Protein AF-A0A6G2DG16-F1 (afdb_monomer_lite)

pLDDT: mean 89.93, std 12.89, range [45.31, 97.69]

Organism: Streptococcus pneumoniae (NCBI:txid1313)

Structure (mmCIF, N/CA/C/O backbone):
data_AF-A0A6G2DG16-F1
#
_entry.id   AF-A0A6G2DG16-F1
#
loop_
_atom_site.group_PDB
_atom_site.id
_atom_site.type_symbol
_atom_site.label_atom_id
_atom_site.label_alt_id
_atom_site.label_comp_id
_atom_site.label_asym_id
_atom_site.label_entity_id
_atom_site.label_seq_id
_atom_site.pdbx_PDB_ins_code
_atom_site.Cartn_x
_atom_site.Cartn_y
_atom_site.Cartn_z
_atom_site.occupancy
_atom_site.B_iso_or_equiv
_atom_site.auth_seq_id
_atom_s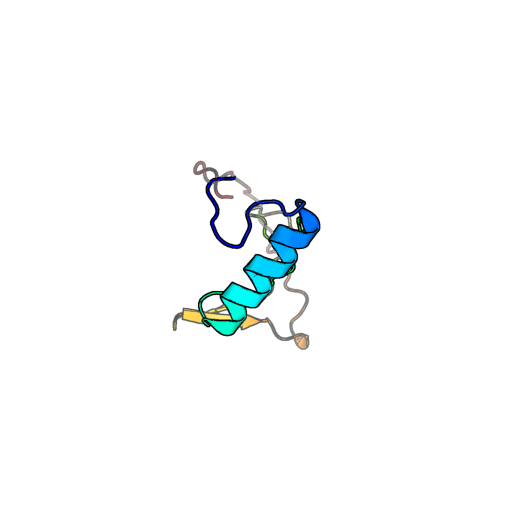ite.auth_comp_id
_atom_site.auth_asym_id
_atom_site.auth_atom_id
_atom_site.pdbx_PDB_model_num
ATOM 1 N N . VAL A 1 1 ? -12.567 7.064 31.981 1.00 84.31 1 VAL A N 1
ATOM 2 C CA . VAL A 1 1 ? -13.262 8.191 32.639 1.00 84.31 1 VAL A CA 1
ATOM 3 C C . VAL A 1 1 ? -13.649 9.171 31.556 1.00 84.31 1 VAL A C 1
ATOM 5 O O . VAL A 1 1 ? -12.835 9.385 30.660 1.00 84.31 1 VAL A O 1
ATOM 8 N N . ASN A 1 2 ? -14.853 9.742 31.638 1.00 92.69 2 ASN A N 1
ATOM 9 C CA . ASN A 1 2 ? -15.448 10.599 30.604 1.00 92.69 2 ASN A CA 1
ATOM 10 C C . ASN A 1 2 ? -15.651 9.863 29.267 1.00 92.69 2 ASN A C 1
ATOM 12 O O . ASN A 1 2 ? -15.394 10.415 28.198 1.00 92.69 2 ASN A O 1
ATOM 16 N N . SER A 1 3 ? -16.032 8.586 29.315 1.00 92.44 3 SER A N 1
ATOM 17 C CA . SER A 1 3 ? -16.258 7.755 28.122 1.00 92.44 3 SER A CA 1
ATOM 18 C C . SER A 1 3 ? -17.491 6.849 28.257 1.00 92.44 3 SER A C 1
ATOM 20 O O . SER A 1 3 ? -17.557 5.790 27.633 1.00 92.44 3 SER A O 1
ATOM 22 N N . ASP A 1 4 ? -18.466 7.259 29.075 1.00 94.56 4 ASP A N 1
ATOM 23 C CA . ASP A 1 4 ? -19.756 6.593 29.292 1.00 94.56 4 ASP A CA 1
ATOM 24 C C . ASP A 1 4 ? -19.622 5.083 29.560 1.00 94.56 4 ASP A C 1
ATOM 26 O O . ASP A 1 4 ? -19.065 4.660 30.571 1.00 94.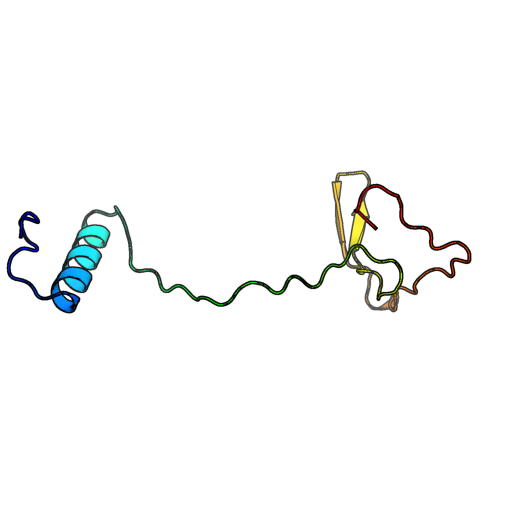56 4 ASP A O 1
ATOM 30 N N . PHE A 1 5 ? -20.108 4.242 28.643 1.00 94.75 5 PHE A N 1
ATOM 31 C CA . PHE A 1 5 ? -20.129 2.783 28.770 1.00 94.75 5 PHE A CA 1
ATOM 32 C C . PHE A 1 5 ? -18.737 2.127 28.740 1.00 94.75 5 PHE A C 1
ATOM 34 O O . PHE A 1 5 ? -18.640 0.910 28.942 1.00 94.75 5 PHE A O 1
ATOM 41 N N . LEU A 1 6 ? -17.680 2.898 28.469 1.00 96.12 6 LEU A N 1
ATOM 42 C CA . LEU A 1 6 ? -16.284 2.466 28.547 1.00 96.12 6 LEU A CA 1
ATOM 43 C C . LEU A 1 6 ? -15.624 2.818 29.891 1.00 96.12 6 LEU A C 1
ATOM 45 O O . LEU A 1 6 ? -14.489 2.409 30.137 1.00 96.12 6 LEU A O 1
ATOM 49 N N . ASP A 1 7 ? -16.296 3.573 30.765 1.00 95.69 7 ASP A N 1
ATOM 50 C CA . ASP A 1 7 ? -15.721 3.965 32.049 1.00 95.69 7 ASP A CA 1
ATOM 51 C C . ASP A 1 7 ? -15.519 2.767 32.989 1.00 95.69 7 ASP A C 1
ATOM 53 O O . ASP A 1 7 ? -16.330 1.847 33.056 1.00 95.69 7 ASP A O 1
ATOM 57 N N . GLY A 1 8 ? -14.395 2.778 33.715 1.00 95.31 8 GLY A N 1
ATOM 58 C CA . GLY A 1 8 ? -14.001 1.710 34.642 1.00 95.31 8 GLY A CA 1
ATOM 59 C C . GLY A 1 8 ? -13.306 0.505 33.997 1.00 95.31 8 GLY A C 1
ATOM 60 O O . GLY A 1 8 ? -12.763 -0.317 34.728 1.00 95.31 8 GLY A O 1
ATOM 61 N N . LEU A 1 9 ? -13.271 0.415 32.664 1.00 95.94 9 LEU A N 1
ATOM 62 C CA . LEU A 1 9 ? -12.576 -0.659 31.950 1.00 95.94 9 LEU A CA 1
ATOM 63 C C . LEU A 1 9 ? -11.071 -0.407 31.859 1.00 95.94 9 LEU A C 1
ATOM 65 O O . LEU A 1 9 ? -10.611 0.739 31.781 1.00 95.94 9 LEU A O 1
ATOM 69 N N . ASN A 1 10 ? -10.300 -1.494 31.808 1.00 96.62 10 ASN A N 1
ATOM 70 C CA . ASN A 1 10 ? -8.898 -1.404 31.419 1.00 96.62 10 ASN A CA 1
ATOM 71 C C . ASN A 1 10 ? -8.769 -1.177 29.898 1.00 96.62 10 ASN A C 1
ATOM 73 O O . ASN A 1 10 ? -9.741 -1.227 29.145 1.00 96.62 10 ASN A O 1
ATOM 77 N N . LYS A 1 11 ? -7.547 -0.907 29.430 1.00 95.81 11 LYS A N 1
ATOM 78 C CA . LYS A 1 11 ? -7.294 -0.569 28.023 1.00 95.81 11 LYS A CA 1
ATOM 79 C C . LYS A 1 11 ? -7.728 -1.674 27.051 1.00 95.81 11 LYS A C 1
ATOM 81 O O . LYS A 1 11 ? -8.300 -1.364 26.012 1.00 95.81 11 LYS A O 1
ATOM 86 N N . GLU A 1 12 ? -7.419 -2.928 27.354 1.00 96.94 12 GLU A N 1
ATOM 87 C CA . GLU A 1 12 ? -7.683 -4.059 26.455 1.00 96.94 12 GLU A CA 1
ATOM 88 C C . GLU A 1 12 ? -9.187 -4.330 26.351 1.00 96.94 12 GLU A C 1
ATOM 90 O O . GLU A 1 12 ? -9.727 -4.428 25.250 1.00 96.94 12 GLU A O 1
ATOM 95 N N . GLU A 1 13 ? -9.880 -4.324 27.490 1.00 96.94 13 GLU A N 1
ATOM 96 C CA . GLU A 1 13 ? -11.337 -4.457 27.571 1.00 96.94 13 GLU A CA 1
ATOM 97 C C . GLU A 1 13 ? -12.059 -3.306 26.863 1.00 96.94 13 GLU A C 1
ATOM 99 O O . GLU A 1 13 ? -13.023 -3.533 26.130 1.00 96.94 13 GLU A O 1
ATOM 104 N N . ALA A 1 14 ? -11.587 -2.068 27.047 1.00 97.06 14 ALA A N 1
ATOM 105 C CA . ALA A 1 14 ? -12.176 -0.898 26.407 1.00 97.06 14 ALA A CA 1
ATOM 106 C C . ALA A 1 14 ? -12.047 -0.954 24.878 1.00 97.06 14 ALA A C 1
ATOM 108 O O . ALA A 1 14 ? -13.016 -0.646 24.185 1.00 97.06 14 ALA A O 1
ATOM 109 N N . ILE A 1 15 ? -10.887 -1.382 24.353 1.00 96.38 15 ILE A N 1
ATOM 110 C CA . ILE A 1 15 ? -10.666 -1.557 22.907 1.00 96.38 15 ILE A CA 1
ATOM 111 C C . ILE A 1 15 ? -11.609 -2.627 22.349 1.00 96.38 15 ILE A C 1
ATOM 113 O O . ILE A 1 15 ? -12.303 -2.367 21.369 1.00 96.38 15 ILE A O 1
ATOM 117 N N . ALA A 1 16 ? -11.691 -3.797 22.987 1.00 96.56 16 ALA A N 1
ATOM 118 C CA . ALA A 1 16 ? -12.583 -4.862 22.531 1.00 96.56 16 ALA A CA 1
ATOM 119 C C . ALA A 1 16 ? -14.057 -4.413 22.528 1.00 96.56 16 ALA A C 1
ATOM 121 O O . ALA A 1 16 ? -14.789 -4.648 21.565 1.00 96.56 16 ALA A O 1
ATOM 122 N N . LYS A 1 17 ? -14.490 -3.703 23.579 1.00 96.94 17 LYS A N 1
ATOM 123 C CA . LYS A 1 17 ? -15.879 -3.248 23.724 1.00 96.94 17 LYS A CA 1
ATOM 124 C C . LYS A 1 17 ? -16.266 -2.170 22.712 1.00 96.94 17 LYS A C 1
ATOM 126 O O . LYS A 1 17 ? -17.373 -2.220 22.180 1.00 96.94 17 LYS A O 1
ATOM 131 N N . ILE A 1 18 ? -15.389 -1.198 22.443 1.00 96.62 18 ILE A N 1
ATOM 132 C CA . ILE A 1 18 ? -15.698 -0.146 21.465 1.00 96.62 18 ILE A CA 1
ATOM 133 C C . ILE A 1 18 ? -15.706 -0.684 20.033 1.00 96.62 18 ILE A C 1
ATOM 135 O O . ILE A 1 18 ? -16.551 -0.264 19.250 1.00 96.62 18 ILE A O 1
ATOM 139 N N . VAL A 1 19 ? -14.831 -1.642 19.699 1.00 97.25 19 VAL A N 1
ATOM 140 C CA . VAL A 1 19 ? -14.834 -2.303 18.382 1.00 97.25 19 VAL A CA 1
ATOM 141 C C . VAL A 1 19 ? -16.161 -3.029 18.151 1.00 97.25 19 VAL A C 1
ATOM 143 O O . VAL A 1 19 ? -16.824 -2.751 17.156 1.00 97.25 19 VAL A O 1
ATOM 146 N N . ALA A 1 20 ? -16.611 -3.850 19.108 1.00 96.88 20 ALA A N 1
ATOM 147 C CA . ALA A 1 20 ? -17.895 -4.549 19.009 1.00 96.88 20 ALA A CA 1
ATOM 148 C C . ALA A 1 20 ? -19.086 -3.580 18.867 1.00 96.88 20 ALA A C 1
ATOM 150 O O . ALA A 1 20 ? -19.991 -3.803 18.065 1.00 96.88 20 ALA A O 1
ATOM 151 N N . TRP A 1 21 ? -19.072 -2.469 19.612 1.00 97.62 21 TRP A N 1
ATOM 152 C CA . TRP A 1 21 ? -20.107 -1.440 19.505 1.00 97.62 21 TRP A CA 1
ATOM 153 C C . TRP A 1 21 ? -20.110 -0.750 18.129 1.00 97.62 21 TRP A C 1
ATOM 155 O O . TRP A 1 21 ? -21.176 -0.509 17.564 1.00 97.62 21 TRP A O 1
ATOM 165 N N . LEU A 1 22 ? -18.932 -0.444 17.570 1.00 97.69 22 LEU A N 1
ATOM 166 C CA . LEU A 1 22 ? -18.805 0.171 16.243 1.00 97.69 22 LEU A CA 1
ATOM 167 C C . LEU A 1 22 ? -19.322 -0.749 15.132 1.00 97.69 22 LEU A C 1
ATOM 169 O O . LEU A 1 22 ? -19.978 -0.260 14.207 1.00 97.69 22 LEU A O 1
ATOM 173 N N . GLU A 1 23 ? -19.070 -2.053 15.250 1.00 97.62 23 GLU A N 1
ATOM 174 C CA . GLU A 1 23 ? -19.569 -3.076 14.327 1.00 97.62 23 GLU A CA 1
ATOM 175 C C . GLU A 1 23 ? -21.091 -3.217 14.406 1.00 97.62 23 GLU A C 1
ATOM 177 O O . GLU A 1 23 ? -21.762 -3.177 13.374 1.00 97.62 23 GLU A O 1
ATOM 182 N N . GLU A 1 24 ? -21.664 -3.277 15.614 1.00 97.44 24 GLU A N 1
ATOM 183 C CA . GLU A 1 24 ? -23.121 -3.339 15.813 1.00 97.44 24 GLU A CA 1
ATOM 184 C C . GLU A 1 24 ? -23.836 -2.115 15.216 1.00 97.44 24 GLU A C 1
ATOM 186 O O . GLU A 1 24 ? -24.923 -2.225 14.647 1.00 97.44 24 GLU A O 1
ATOM 191 N N . LYS A 1 25 ? -23.222 -0.929 15.315 1.00 97.06 25 LYS A N 1
ATOM 192 C CA . LYS A 1 25 ? -23.758 0.312 14.735 1.00 97.06 25 LYS A CA 1
ATOM 193 C C . LYS A 1 25 ? -23.452 0.487 13.248 1.00 97.06 25 LYS A C 1
ATOM 195 O O . LYS A 1 25 ? -23.897 1.479 12.673 1.00 97.06 25 LYS A O 1
ATOM 200 N N . GLY A 1 26 ? -22.691 -0.416 12.627 1.00 97.44 26 GLY A N 1
ATOM 201 C CA . GLY A 1 26 ? -22.263 -0.293 11.230 1.00 97.44 26 GLY A CA 1
ATOM 202 C C . GLY A 1 26 ? -21.415 0.956 10.957 1.00 97.44 26 GLY A C 1
ATOM 203 O O . GLY A 1 26 ? -21.383 1.451 9.834 1.00 97.44 26 GLY A O 1
ATOM 204 N N . CYS A 1 27 ? -20.764 1.496 11.990 1.00 97.12 27 CYS A N 1
ATOM 205 C CA . CYS A 1 27 ? -19.979 2.733 11.935 1.00 97.12 27 CYS A CA 1
ATOM 206 C C . CYS A 1 27 ? -18.463 2.474 11.940 1.00 97.12 27 CYS A C 1
ATOM 208 O O . CYS A 1 27 ? -17.670 3.412 11.882 1.00 97.12 27 CYS A O 1
ATOM 210 N N . GLY A 1 28 ? -18.048 1.211 12.018 1.00 95.88 28 GLY A N 1
ATOM 211 C CA . GLY A 1 28 ? -16.655 0.794 11.960 1.00 95.88 28 GLY A CA 1
ATOM 212 C C . GLY A 1 28 ? -16.524 -0.722 12.050 1.00 95.88 28 GLY A C 1
ATOM 213 O O . GLY A 1 28 ? -17.514 -1.425 12.223 1.00 95.88 28 GLY A O 1
ATOM 214 N N . GLN A 1 29 ? -15.293 -1.205 11.914 1.00 96.56 29 GLN A N 1
ATOM 215 C CA . GLN A 1 29 ? -14.936 -2.616 12.052 1.00 96.56 29 GLN A CA 1
ATOM 216 C C . GLN A 1 29 ? -13.482 -2.745 12.498 1.00 96.56 29 GLN A C 1
ATOM 218 O O . GLN A 1 29 ? -12.687 -1.812 12.308 1.00 96.56 29 GLN A O 1
ATOM 223 N N . GLU A 1 30 ? -13.113 -3.901 13.041 1.00 96.75 30 GLU A N 1
ATOM 224 C CA . GLU A 1 30 ? -11.712 -4.192 13.326 1.00 96.75 30 GLU A CA 1
ATOM 225 C C . GLU A 1 30 ? -10.856 -4.170 12.045 1.00 96.75 30 GLU A C 1
ATOM 227 O O . GLU A 1 30 ? -11.265 -4.607 10.964 1.00 96.75 30 GLU A O 1
ATOM 232 N N . LYS A 1 31 ? -9.628 -3.647 12.153 1.00 96.94 31 LYS A N 1
ATOM 233 C CA . LYS A 1 31 ? -8.664 -3.652 11.051 1.00 96.94 31 LYS A CA 1
ATOM 234 C C . LYS A 1 31 ? -7.251 -3.916 11.548 1.00 96.94 31 LYS A C 1
ATOM 236 O O . LYS A 1 31 ? -6.670 -3.112 12.274 1.00 96.94 31 LYS A O 1
ATOM 241 N N . VAL A 1 32 ? -6.656 -4.994 11.047 1.00 96.62 32 VAL A N 1
ATOM 242 C CA . VAL A 1 32 ? -5.227 -5.270 11.217 1.00 96.62 32 VAL A CA 1
ATOM 243 C C . VAL A 1 32 ? -4.429 -4.377 10.268 1.00 96.62 32 VAL A C 1
ATOM 245 O O . VAL A 1 32 ? -4.750 -4.248 9.085 1.00 96.62 32 VAL A O 1
ATOM 248 N N . THR A 1 33 ? -3.380 -3.738 10.784 1.00 97.19 33 THR A N 1
ATOM 249 C CA . THR A 1 33 ? -2.484 -2.883 9.995 1.00 97.19 33 THR A CA 1
ATOM 250 C C . THR A 1 33 ? -1.035 -3.297 10.199 1.00 97.19 33 THR A C 1
ATOM 252 O O . THR A 1 33 ? -0.651 -3.774 11.266 1.00 97.19 33 THR A O 1
ATOM 255 N N . TYR A 1 34 ? -0.220 -3.103 9.165 1.00 97.12 34 TYR A N 1
ATOM 256 C CA . TYR A 1 34 ? 1.201 -3.423 9.187 1.00 97.12 34 TYR A CA 1
ATOM 257 C C . TYR A 1 34 ? 2.024 -2.150 9.024 1.00 97.12 34 TYR A C 1
ATOM 259 O O . TYR A 1 34 ? 1.641 -1.225 8.311 1.00 97.12 34 TYR A O 1
ATOM 267 N N . ARG A 1 35 ? 3.198 -2.119 9.664 1.00 96.81 35 ARG A N 1
ATOM 268 C CA . ARG A 1 35 ? 4.218 -1.092 9.389 1.00 96.81 35 ARG A CA 1
ATOM 269 C C . ARG A 1 35 ? 4.951 -1.335 8.065 1.00 96.81 35 ARG A C 1
ATOM 271 O O . ARG A 1 35 ? 5.658 -0.441 7.606 1.00 96.81 35 ARG A O 1
ATOM 278 N N . LEU A 1 36 ? 4.798 -2.530 7.488 1.00 97.44 36 LEU A N 1
ATOM 279 C CA . LEU A 1 36 ? 5.333 -2.884 6.179 1.00 97.44 36 LEU A CA 1
ATOM 280 C C . LEU A 1 36 ? 4.774 -1.931 5.116 1.00 97.44 36 LEU A C 1
ATOM 282 O O . LEU A 1 36 ? 3.598 -1.571 5.146 1.00 97.44 36 LEU A O 1
ATOM 286 N N . ARG A 1 37 ? 5.643 -1.508 4.201 1.00 96.38 37 ARG A N 1
ATOM 287 C CA . ARG A 1 37 ? 5.302 -0.644 3.071 1.00 96.38 37 ARG A CA 1
ATOM 288 C C . ARG A 1 37 ? 5.483 -1.421 1.781 1.00 96.38 37 ARG A C 1
ATOM 290 O O . ARG A 1 37 ? 6.319 -2.322 1.724 1.00 96.38 37 ARG A O 1
ATOM 297 N N . ASP A 1 38 ? 4.743 -1.014 0.761 1.00 96.44 38 ASP A N 1
ATOM 298 C CA . ASP A 1 38 ? 4.959 -1.511 -0.588 1.00 96.44 38 ASP A CA 1
ATOM 299 C C . ASP A 1 38 ? 6.378 -1.191 -1.047 1.00 96.44 38 ASP A C 1
ATOM 301 O O . ASP A 1 38 ? 6.977 -0.167 -0.690 1.00 96.44 38 ASP A O 1
ATOM 305 N N . TRP A 1 39 ? 6.935 -2.097 -1.841 1.00 94.75 39 TRP A N 1
ATOM 306 C CA . TRP A 1 39 ? 8.291 -1.942 -2.321 1.00 94.75 39 TRP A CA 1
ATOM 307 C C . TRP A 1 39 ? 8.331 -0.997 -3.520 1.00 94.75 39 TRP A C 1
ATOM 309 O O . TRP A 1 39 ? 8.008 -1.362 -4.648 1.00 94.75 39 TRP A O 1
ATOM 319 N N . LEU A 1 40 ? 8.795 0.228 -3.283 1.00 91.25 40 LEU A N 1
ATOM 320 C CA . LEU A 1 40 ? 9.088 1.172 -4.354 1.00 91.25 40 LEU A CA 1
ATOM 321 C C . LEU A 1 40 ? 10.413 0.794 -5.037 1.00 91.25 40 LEU A C 1
ATOM 323 O O . LEU A 1 40 ? 11.496 1.183 -4.580 1.00 91.25 40 LEU A O 1
ATOM 327 N N . PHE A 1 41 ? 10.339 0.040 -6.133 1.00 88.38 41 PHE A N 1
ATOM 328 C CA . PHE A 1 41 ? 11.515 -0.390 -6.904 1.00 88.38 41 PHE A CA 1
ATOM 329 C C . PHE A 1 41 ? 11.801 0.482 -8.138 1.00 88.38 41 PHE A C 1
ATOM 331 O O . PHE A 1 41 ? 12.941 0.517 -8.591 1.00 88.38 41 PHE A O 1
ATOM 338 N N . 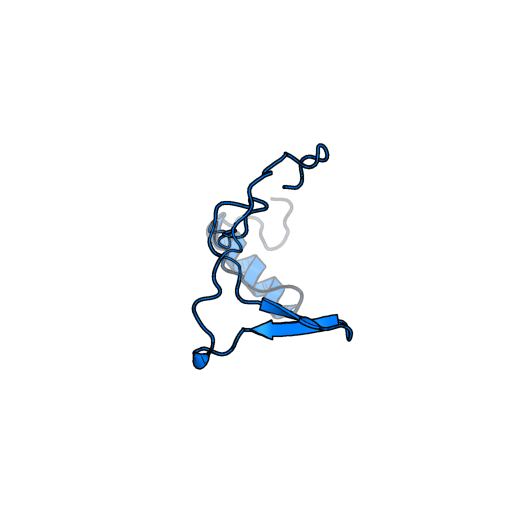SER A 1 42 ? 10.822 1.246 -8.638 1.00 89.62 42 SER A N 1
ATOM 339 C CA . SER A 1 42 ? 11.005 2.168 -9.768 1.00 89.62 42 SER A CA 1
ATOM 340 C C . SER A 1 42 ? 12.075 3.223 -9.473 1.00 89.62 42 SER A C 1
ATOM 342 O O . SER A 1 42 ? 12.117 3.781 -8.370 1.00 89.62 42 SER A O 1
ATOM 344 N N . ARG A 1 43 ? 12.934 3.527 -10.449 1.00 86.94 43 ARG A N 1
ATOM 345 C CA . ARG A 1 43 ? 13.987 4.544 -10.328 1.00 86.94 43 ARG A CA 1
ATOM 346 C C . ARG A 1 43 ? 14.016 5.420 -11.572 1.00 86.94 43 ARG A C 1
ATOM 348 O O . ARG A 1 43 ? 14.087 4.912 -12.681 1.00 86.94 43 ARG A O 1
ATOM 355 N N . GLN A 1 44 ? 14.049 6.731 -11.368 1.00 87.00 44 GLN A N 1
ATOM 356 C CA . GLN A 1 44 ? 14.387 7.713 -12.395 1.00 87.00 44 GLN A CA 1
ATOM 357 C C . GLN A 1 44 ? 15.908 7.712 -12.540 1.00 87.00 44 GLN A C 1
ATOM 359 O O . GLN A 1 44 ? 16.593 8.492 -11.877 1.00 87.00 44 GLN A O 1
ATOM 364 N N . ARG A 1 45 ? 16.456 6.729 -13.263 1.00 83.81 45 ARG A N 1
ATOM 365 C CA . ARG A 1 45 ? 17.887 6.574 -13.569 1.00 83.81 45 ARG A CA 1
ATOM 366 C C . ARG A 1 45 ? 18.028 5.799 -14.876 1.00 83.81 45 ARG A C 1
ATOM 368 O O . ARG A 1 45 ? 17.386 4.771 -15.041 1.00 83.81 45 ARG A O 1
ATOM 375 N N . TYR A 1 46 ? 18.937 6.240 -15.744 1.00 84.81 46 TYR A N 1
ATOM 376 C CA . TYR A 1 46 ? 19.247 5.525 -16.985 1.00 84.81 46 TYR A CA 1
ATOM 377 C C . TYR A 1 46 ? 19.881 4.144 -16.738 1.00 84.81 46 TYR A C 1
ATOM 379 O O . TYR A 1 46 ? 19.526 3.177 -17.401 1.00 84.81 46 TYR A O 1
ATOM 387 N N . TRP A 1 47 ? 20.828 4.032 -15.796 1.00 87.50 47 TRP A N 1
ATOM 388 C CA . TRP A 1 47 ? 21.578 2.788 -15.579 1.00 87.50 47 TRP A CA 1
ATOM 389 C C . TRP A 1 47 ? 20.808 1.795 -14.697 1.00 87.50 47 TRP A C 1
ATOM 391 O O . TRP A 1 47 ? 21.079 1.659 -13.502 1.00 87.50 47 TRP A O 1
ATOM 401 N N . GLY A 1 48 ? 19.831 1.123 -15.300 1.00 87.62 48 GLY A N 1
ATOM 402 C CA . GLY A 1 48 ? 19.006 0.085 -14.691 1.00 87.62 48 GLY A CA 1
ATOM 403 C C . GLY A 1 48 ? 18.257 -0.721 -15.752 1.00 87.62 48 GLY A C 1
ATOM 404 O O . GLY A 1 48 ? 18.311 -0.404 -16.939 1.00 87.62 48 GLY A O 1
ATOM 405 N N . GLU A 1 49 ? 17.575 -1.779 -15.325 1.00 91.00 49 GLU A N 1
ATOM 406 C CA . GLU A 1 49 ? 16.700 -2.551 -16.207 1.00 91.00 49 GLU A CA 1
ATOM 407 C C . GLU A 1 49 ? 15.475 -1.707 -16.612 1.00 91.00 49 GLU A C 1
ATOM 409 O O . GLU A 1 49 ? 14.822 -1.131 -15.733 1.00 91.00 49 GLU A O 1
ATOM 414 N N . PRO A 1 50 ? 15.145 -1.610 -17.913 1.00 93.06 50 PRO A N 1
ATOM 415 C CA . PRO A 1 50 ? 13.908 -0.978 -18.355 1.00 93.06 50 PRO A CA 1
ATOM 416 C C . PRO A 1 50 ? 12.674 -1.689 -17.785 1.00 93.06 50 PRO A C 1
ATOM 418 O O . PRO A 1 50 ? 12.562 -2.909 -17.860 1.00 93.06 50 PRO A O 1
ATOM 421 N N . ILE A 1 51 ? 11.711 -0.925 -17.261 1.00 95.38 51 ILE A N 1
ATOM 422 C CA . ILE A 1 51 ? 10.434 -1.482 -16.794 1.00 95.38 51 ILE A CA 1
ATOM 423 C C . ILE A 1 51 ? 9.629 -1.939 -18.028 1.00 95.38 51 ILE A C 1
ATOM 425 O O . ILE A 1 51 ? 9.348 -1.101 -18.886 1.00 95.38 51 ILE A O 1
ATOM 429 N N . PRO A 1 52 ? 9.230 -3.222 -18.138 1.00 96.12 52 PRO A N 1
ATOM 430 C CA . PRO A 1 52 ? 8.601 -3.777 -19.339 1.00 96.12 52 PRO A CA 1
ATOM 431 C C . PRO A 1 52 ? 7.099 -3.449 -19.414 1.00 96.12 52 PRO A C 1
ATOM 433 O O . PRO A 1 52 ? 6.258 -4.342 -19.511 1.00 96.12 52 PRO A O 1
ATOM 436 N N . ILE A 1 53 ? 6.757 -2.160 -19.349 1.00 96.50 53 ILE A N 1
ATOM 437 C CA . ILE A 1 53 ? 5.393 -1.638 -19.486 1.00 96.50 53 ILE A CA 1
ATOM 438 C C . ILE A 1 53 ? 5.331 -0.717 -20.706 1.00 96.50 53 ILE A C 1
ATOM 440 O O . ILE A 1 53 ? 6.132 0.204 -20.847 1.00 96.50 53 ILE A O 1
ATOM 444 N N . ILE A 1 54 ? 4.357 -0.968 -21.575 1.00 96.31 54 ILE A N 1
ATOM 445 C CA . ILE A 1 54 ? 4.029 -0.144 -22.736 1.00 96.31 54 ILE A CA 1
ATOM 446 C C . ILE A 1 54 ? 2.892 0.791 -22.334 1.00 96.31 54 ILE A C 1
ATOM 448 O O . ILE A 1 54 ? 1.874 0.337 -21.808 1.00 96.31 54 ILE A O 1
ATOM 452 N N . HIS A 1 55 ? 3.061 2.084 -22.601 1.00 96.56 55 HIS A N 1
ATOM 453 C CA . HIS A 1 55 ? 2.005 3.084 -22.483 1.00 96.56 55 HIS A CA 1
ATOM 454 C C . HIS A 1 55 ? 1.462 3.399 -23.876 1.00 96.56 55 HIS A C 1
ATOM 456 O O . HIS A 1 55 ? 2.224 3.793 -24.760 1.00 96.56 55 HIS A O 1
ATOM 462 N N . TRP A 1 56 ? 0.161 3.208 -24.071 1.00 97.12 56 TRP A N 1
ATOM 463 C CA . TRP A 1 56 ? -0.500 3.398 -25.360 1.00 97.12 56 TRP A CA 1
ATOM 464 C C . TRP A 1 56 ? -1.053 4.819 -25.502 1.00 97.12 56 TRP A C 1
ATOM 466 O O . TRP A 1 56 ? -1.311 5.508 -24.515 1.00 97.12 56 TRP A O 1
ATOM 476 N N . GLU A 1 57 ? -1.270 5.258 -26.743 1.00 97.00 57 GLU A N 1
ATOM 477 C CA . GLU A 1 57 ? -1.797 6.599 -27.051 1.00 97.00 57 GLU A CA 1
ATOM 478 C C . GLU A 1 57 ? -3.220 6.829 -26.514 1.00 97.00 57 GLU A C 1
ATOM 480 O O . GLU A 1 57 ? -3.616 7.967 -26.271 1.00 97.00 57 GLU A O 1
ATOM 485 N N . ASP A 1 58 ? -3.979 5.754 -26.286 1.00 96.19 58 ASP A N 1
ATOM 486 C CA . ASP A 1 58 ? -5.322 5.791 -25.698 1.00 96.19 58 ASP A CA 1
ATOM 487 C C . ASP A 1 58 ? -5.324 5.908 -24.158 1.00 96.19 58 ASP A C 1
ATOM 489 O O . ASP A 1 58 ? -6.388 5.963 -23.539 1.00 96.19 58 ASP A O 1
ATOM 493 N N . GLY A 1 59 ? -4.141 5.960 -23.535 1.00 95.81 59 GLY A N 1
ATOM 494 C CA . GLY A 1 59 ? -3.958 6.068 -22.088 1.00 95.81 59 GLY A CA 1
ATOM 495 C C . GLY A 1 59 ? -3.968 4.734 -21.338 1.00 95.81 59 GLY A C 1
ATOM 496 O O . GLY A 1 59 ? -3.823 4.728 -20.114 1.00 95.81 59 GLY A O 1
ATOM 497 N N . THR A 1 60 ? -4.117 3.601 -22.027 1.00 97.38 60 THR A N 1
ATOM 498 C CA . THR A 1 60 ? -4.010 2.274 -21.408 1.00 97.38 60 THR A CA 1
ATOM 499 C C . THR A 1 60 ? -2.551 1.834 -21.261 1.00 97.38 60 THR A C 1
ATOM 501 O O . THR A 1 60 ? -1.612 2.483 -21.734 1.00 97.38 60 THR A O 1
ATOM 504 N N . SER A 1 61 ? -2.311 0.739 -20.537 1.00 97.62 61 SER A N 1
ATOM 505 C CA . SER A 1 61 ? -0.966 0.179 -20.380 1.00 97.62 61 SER A CA 1
ATOM 506 C C . SER A 1 61 ? -0.991 -1.341 -20.346 1.00 97.62 61 SER A C 1
ATOM 508 O O . SER A 1 61 ? -1.898 -1.941 -19.769 1.00 97.62 61 SER A O 1
ATOM 510 N N . THR A 1 62 ? 0.018 -1.961 -20.950 1.00 97.62 62 THR A N 1
ATOM 511 C CA . THR A 1 62 ? 0.184 -3.421 -20.985 1.00 97.62 62 THR A CA 1
ATOM 512 C C . THR A 1 62 ? 1.630 -3.804 -20.704 1.00 97.62 62 THR A C 1
ATOM 514 O O . THR A 1 62 ? 2.541 -3.008 -20.914 1.00 97.62 62 THR A O 1
ATOM 517 N N . ALA A 1 63 ? 1.857 -5.034 -20.248 1.00 97.62 63 ALA A N 1
ATOM 518 C CA . ALA A 1 63 ? 3.208 -5.575 -20.144 1.00 97.62 63 ALA A CA 1
ATOM 519 C C . ALA A 1 63 ? 3.745 -5.996 -21.521 1.00 97.62 63 ALA A C 1
ATOM 521 O O . ALA A 1 63 ? 2.969 -6.392 -22.395 1.00 97.62 63 ALA A O 1
ATOM 522 N N . VAL A 1 64 ? 5.066 -5.932 -21.700 1.00 97.31 64 VAL A N 1
ATOM 523 C CA . VAL A 1 64 ? 5.751 -6.528 -22.860 1.00 97.31 64 VAL A CA 1
ATOM 524 C C . VAL A 1 64 ? 5.543 -8.055 -22.837 1.00 97.31 64 VAL A C 1
ATOM 526 O O . VAL A 1 64 ? 5.680 -8.653 -21.764 1.00 97.31 64 VAL A O 1
ATOM 529 N N . PRO A 1 65 ? 5.210 -8.709 -23.969 1.00 97.38 65 PRO A N 1
ATOM 530 C CA . PRO A 1 65 ? 5.069 -10.164 -24.027 1.00 97.38 65 PRO A CA 1
ATOM 531 C C . PRO A 1 65 ? 6.347 -10.899 -23.605 1.00 97.38 65 PRO A C 1
ATOM 533 O O . PRO A 1 65 ? 7.449 -10.483 -23.952 1.00 97.38 65 PRO A O 1
ATOM 536 N N . GLU A 1 66 ? 6.216 -12.042 -22.924 1.00 96.62 66 GLU A N 1
ATOM 537 C CA . GLU A 1 66 ? 7.371 -12.826 -22.449 1.00 96.62 66 GLU A CA 1
ATOM 538 C C . GLU A 1 66 ? 8.313 -13.246 -23.590 1.00 96.62 66 GLU A C 1
ATOM 540 O O . GLU A 1 66 ? 9.530 -13.226 -23.430 1.00 96.62 66 GLU A O 1
ATOM 545 N N . SER A 1 67 ? 7.763 -13.545 -24.771 1.00 97.50 67 SER A N 1
ATOM 546 C CA . SER A 1 67 ? 8.534 -13.888 -25.973 1.00 97.50 67 SER A CA 1
ATOM 547 C C . SER A 1 67 ? 9.391 -12.744 -26.524 1.00 97.50 67 SER A C 1
ATOM 549 O O . SER A 1 67 ? 10.263 -12.992 -27.352 1.00 97.50 67 SER A O 1
ATOM 551 N N . GLU A 1 68 ? 9.121 -11.505 -26.112 1.00 96.06 68 GLU A N 1
ATOM 552 C CA . GLU A 1 68 ? 9.854 -10.301 -26.521 1.00 96.06 68 GLU A CA 1
ATOM 553 C C . GLU A 1 68 ? 10.838 -9.821 -25.443 1.00 96.06 68 GLU A C 1
ATOM 555 O O . GLU A 1 68 ? 11.562 -8.847 -25.647 1.00 96.06 68 GLU A O 1
ATOM 560 N N . LEU A 1 69 ? 10.901 -10.511 -24.300 1.00 96.44 69 LEU A N 1
ATOM 561 C CA . LEU A 1 69 ? 11.898 -10.253 -23.268 1.00 96.44 69 LEU A CA 1
ATOM 562 C C . LEU A 1 69 ? 13.257 -10.884 -23.642 1.00 96.44 69 LEU A C 1
ATOM 564 O O . LEU A 1 69 ? 13.305 -11.931 -24.291 1.00 96.44 69 LEU A O 1
ATOM 568 N N . PRO A 1 70 ? 14.383 -10.293 -23.199 1.00 94.94 70 PRO A N 1
ATOM 569 C CA . PRO A 1 70 ? 14.477 -9.119 -22.330 1.00 94.9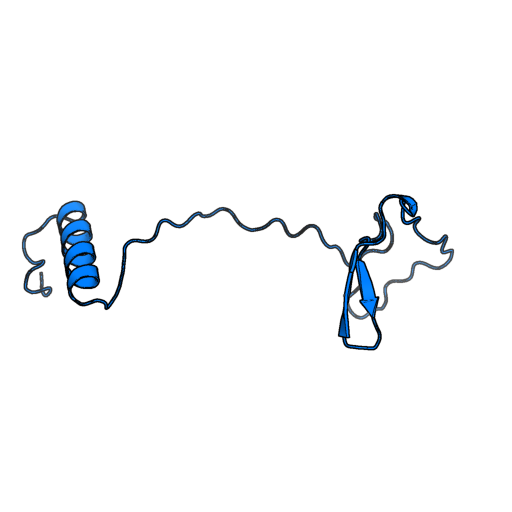4 70 PRO A CA 1
ATOM 570 C C . PRO A 1 70 ? 14.299 -7.792 -23.081 1.00 94.94 70 PRO A C 1
ATOM 572 O O . PRO A 1 70 ? 14.790 -7.618 -24.196 1.00 94.94 70 PRO A O 1
ATOM 575 N N . LEU A 1 71 ? 13.688 -6.810 -22.412 1.00 94.25 71 LEU A N 1
ATOM 576 C CA . LEU A 1 71 ? 13.691 -5.426 -22.883 1.00 94.25 71 LEU A CA 1
ATOM 577 C C . LEU A 1 71 ? 15.080 -4.815 -22.646 1.00 94.25 71 LEU A C 1
ATOM 579 O O . LEU A 1 71 ? 15.455 -4.482 -21.522 1.00 94.25 71 LEU A O 1
ATOM 583 N N . VAL A 1 72 ? 15.872 -4.702 -23.710 1.00 93.31 72 VAL A N 1
ATOM 584 C CA . VAL A 1 72 ? 17.274 -4.274 -23.620 1.00 93.31 72 VAL A CA 1
ATOM 585 C C . VAL A 1 72 ? 17.381 -2.753 -23.490 1.00 93.31 72 VAL A C 1
ATOM 587 O O . VAL A 1 72 ? 16.802 -2.007 -24.280 1.00 93.31 72 VAL A O 1
ATOM 590 N N . LEU A 1 73 ? 18.178 -2.287 -22.521 1.00 90.94 73 LEU A N 1
ATOM 591 C CA . LEU A 1 73 ? 18.484 -0.866 -22.340 1.00 90.94 73 LEU A CA 1
ATOM 592 C C . LEU A 1 73 ? 19.210 -0.299 -23.585 1.00 90.94 73 LEU A C 1
ATOM 594 O O . LEU A 1 73 ? 20.262 -0.826 -23.961 1.00 90.94 73 LEU A O 1
ATOM 598 N N . PRO A 1 74 ? 18.713 0.782 -24.218 1.00 87.00 74 PRO A N 1
ATOM 599 C CA . PRO A 1 74 ? 19.356 1.375 -25.391 1.00 87.00 74 PRO A CA 1
ATOM 600 C C . PRO A 1 74 ? 20.720 1.991 -25.060 1.00 87.00 74 PRO A C 1
ATOM 602 O O . PRO A 1 74 ? 20.829 2.753 -24.107 1.00 87.00 74 PRO A O 1
ATOM 605 N N . VAL A 1 75 ? 21.750 1.745 -25.877 1.00 86.19 75 VAL A N 1
ATOM 606 C CA . VAL A 1 75 ? 23.103 2.292 -25.654 1.00 86.19 75 VAL A CA 1
ATOM 607 C C . VAL A 1 75 ? 23.129 3.811 -25.863 1.00 86.19 75 VAL A C 1
ATOM 609 O O . VAL A 1 75 ? 22.945 4.294 -26.977 1.00 86.19 75 VAL A O 1
ATOM 612 N N . THR A 1 76 ? 23.440 4.565 -24.809 1.00 79.00 76 THR A N 1
ATOM 613 C CA . THR A 1 76 ? 23.571 6.031 -24.837 1.00 79.00 76 THR A CA 1
ATOM 614 C C . THR A 1 76 ? 25.001 6.481 -24.526 1.00 79.00 76 THR A C 1
ATOM 616 O O . THR A 1 76 ? 25.642 5.956 -23.618 1.00 79.00 76 THR A O 1
ATOM 619 N N . LYS A 1 77 ? 25.506 7.471 -25.282 1.00 69.69 77 LYS A N 1
ATOM 620 C CA . LYS A 1 77 ? 26.841 8.084 -25.097 1.00 69.69 77 LYS A CA 1
ATOM 621 C C . LYS A 1 77 ? 26.826 9.356 -24.234 1.00 69.69 77 LYS A C 1
ATOM 623 O O . LYS A 1 77 ? 27.852 9.706 -23.664 1.00 69.69 77 LYS A O 1
ATOM 628 N N . ASP A 1 78 ? 25.674 10.017 -24.114 1.00 68.25 78 ASP A N 1
ATOM 629 C CA . ASP A 1 78 ? 25.493 11.301 -23.424 1.00 68.25 78 ASP A CA 1
ATOM 630 C C . ASP A 1 78 ? 24.487 11.171 -22.268 1.00 68.25 78 ASP A C 1
ATOM 632 O O . ASP A 1 78 ? 23.346 11.620 -22.355 1.00 68.25 78 ASP A O 1
ATOM 636 N N . ILE A 1 79 ? 24.899 10.553 -21.159 1.00 62.84 79 ILE A N 1
ATOM 637 C CA . ILE A 1 79 ? 24.097 10.552 -19.927 1.00 62.84 79 ILE A CA 1
ATOM 638 C C . ILE A 1 79 ? 24.355 11.884 -19.220 1.00 62.84 79 ILE A C 1
ATOM 640 O O . ILE A 1 79 ? 25.359 12.043 -18.525 1.00 62.84 79 ILE A O 1
ATOM 644 N N . ARG A 1 80 ? 23.473 12.865 -19.419 1.00 62.16 80 ARG A N 1
ATOM 645 C CA . ARG A 1 80 ? 23.526 14.144 -18.699 1.00 62.16 80 ARG A CA 1
ATOM 646 C C . ARG A 1 80 ? 22.335 14.235 -17.752 1.00 62.16 80 ARG A C 1
ATOM 648 O O . ARG A 1 80 ? 21.230 13.885 -18.158 1.00 62.16 80 ARG A O 1
ATOM 655 N N . PRO A 1 81 ? 22.524 14.702 -16.508 1.00 59.88 81 PRO A N 1
ATOM 656 C CA . PRO A 1 81 ? 21.392 15.001 -15.649 1.00 59.88 81 PRO A CA 1
ATOM 657 C C . PRO A 1 81 ? 20.538 16.083 -16.319 1.00 59.88 81 PRO A C 1
ATOM 659 O 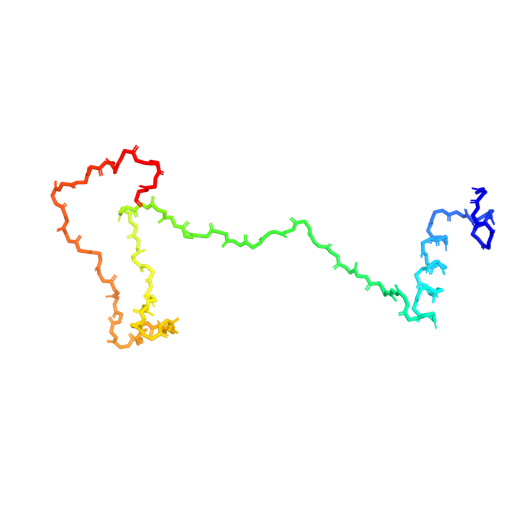O . PRO A 1 81 ? 21.060 17.105 -16.762 1.00 59.88 81 PRO A O 1
ATOM 662 N N . SER A 1 82 ? 19.228 15.856 -16.374 1.00 62.50 82 SER A N 1
ATOM 663 C CA . SER A 1 82 ? 18.217 16.759 -16.952 1.00 62.50 82 SER A CA 1
ATOM 664 C C . SER A 1 82 ? 18.166 18.152 -16.298 1.00 62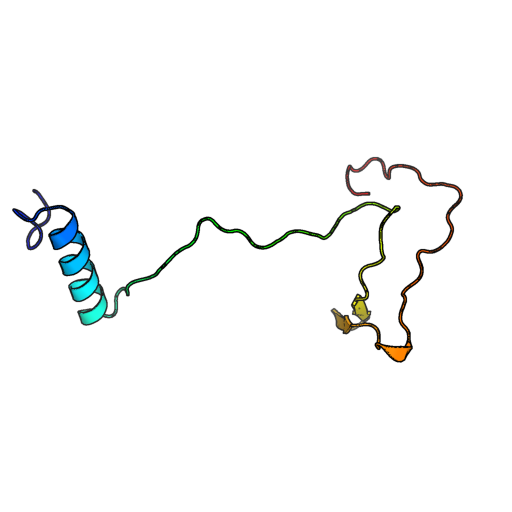.50 82 SER A C 1
ATOM 666 O O . SER A 1 82 ? 17.492 19.048 -16.796 1.00 62.50 82 SER A O 1
ATOM 668 N N . GLY A 1 83 ? 18.850 18.346 -15.162 1.00 56.34 83 GLY A N 1
ATOM 669 C CA . GLY A 1 83 ? 18.850 19.588 -14.388 1.00 56.34 83 GLY A CA 1
ATOM 670 C C . GLY A 1 83 ? 17.588 19.816 -13.547 1.00 56.34 83 GLY A C 1
ATOM 671 O O . GLY A 1 83 ? 17.600 20.701 -12.698 1.00 56.34 83 GLY A O 1
ATOM 672 N N . THR A 1 84 ? 16.535 19.007 -13.707 1.00 57.81 84 THR A N 1
ATOM 673 C CA . THR A 1 84 ? 15.257 19.150 -12.980 1.00 57.81 84 THR A CA 1
ATOM 674 C C . THR A 1 84 ? 15.126 18.220 -11.771 1.00 57.81 84 THR A C 1
ATOM 676 O O . THR A 1 84 ? 14.089 18.193 -11.119 1.00 57.81 84 THR A O 1
ATOM 679 N N . GLY A 1 85 ? 16.171 17.458 -11.431 1.00 49.47 85 GLY A N 1
ATOM 680 C CA . GLY A 1 85 ? 16.133 16.478 -10.336 1.00 49.47 85 GLY A CA 1
ATOM 681 C C . GLY A 1 85 ? 15.357 15.195 -10.668 1.00 49.47 85 GLY A C 1
ATOM 682 O O . GLY A 1 85 ? 15.493 14.201 -9.955 1.00 49.47 85 GLY A O 1
ATOM 683 N N . GLU A 1 86 ? 14.630 15.173 -11.780 1.00 48.09 86 GLU A N 1
ATOM 684 C CA . GLU A 1 86 ? 14.052 13.978 -12.393 1.00 48.09 86 GLU A CA 1
ATOM 685 C C . GLU A 1 86 ? 15.078 13.422 -13.379 1.00 48.09 86 GLU A C 1
ATOM 687 O O . GLU A 1 86 ? 15.476 14.139 -14.289 1.00 48.09 86 GLU A O 1
ATOM 692 N N . SER A 1 87 ? 15.598 12.207 -13.185 1.00 45.31 87 SER A N 1
ATOM 693 C CA . SER A 1 87 ? 16.517 11.625 -14.190 1.00 45.31 87 SER A CA 1
ATOM 694 C C . SER A 1 87 ? 15.796 10.849 -15.271 1.00 45.31 87 SER A C 1
ATOM 696 O O . SER A 1 87 ? 14.664 10.394 -15.011 1.00 45.31 87 SER A O 1
#

InterPro domains:
  IPR002300 Aminoacyl-tRNA synthetase, class Ia [PF00133] (35-60)
  IPR002302 Leucine-tRNA ligase [PTHR43740] (1-84)
  IPR009008 Valyl/Leucyl/Isoleucyl-tRNA synthetase, editing domain [SSF50677] (3-38)
  IPR014729 Rossmann-like alpha/beta/alpha sandwich fold [G3DSA:3.40.50.620] (2-87)

Secondary structure (DSSP, 8-state):
--SGGGTT--HHHHHHHHHHHHHHTTS-------S--------S-SSSPPP-EEEPTTS-EEEPPGGG---PPPP-S-----SSS--

Radius of gyration: 26.08 Å; chains: 1; bounding box: 51×34×62 Å

Sequence (87 aa):
VNSDFLDGLNKEEAIAKIVAWLEEKGCGQEKVTYRLRDWLFSRQRYWGEPIPIIHWEDGTSTAVPESELPLVLPVTKDIRPSGTGES

Foldseek 3Di:
DPPPVLPPDDPVVSVVVVQVVCVVVVNDHDDDDDPDDDDPPDDLDLPDQDQQKDQDPVRDIDGDDPVPDDPDRDDDPDDDPPVPPRD